Protein AF-A0A364K3N7-F1 (afdb_monomer_lite)

Secondary structure (DSSP, 8-state):
----HHHHHHHHHTT--EEEEETTEEEEEEEETTEEEEEETT-S--EEESSHHHHHHH-EETTEEHHHHGGG-EEEEE-

Structure (mmCIF, N/CA/C/O backbone):
data_AF-A0A364K3N7-F1
#
_entry.id   AF-A0A364K3N7-F1
#
loop_
_atom_site.group_PDB
_atom_site.id
_atom_site.type_symbol
_atom_site.label_atom_id
_ato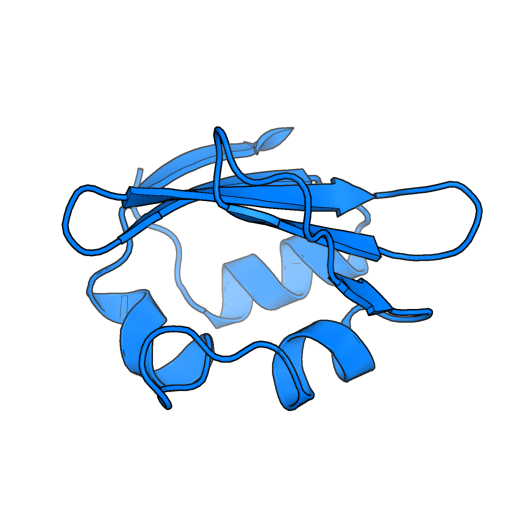m_site.label_alt_id
_atom_site.label_comp_id
_atom_site.label_asym_id
_atom_site.label_entity_id
_atom_site.label_seq_id
_atom_site.pdbx_PDB_ins_code
_atom_site.Cartn_x
_atom_site.Cartn_y
_atom_site.Cartn_z
_atom_site.occupancy
_atom_site.B_iso_or_equiv
_atom_site.auth_seq_id
_atom_site.auth_comp_id
_atom_site.auth_asym_id
_atom_site.auth_atom_id
_atom_site.pdbx_PDB_model_num
ATOM 1 N N . MET A 1 1 ? -8.710 -10.246 6.329 1.00 88.75 1 MET A N 1
ATOM 2 C CA . MET A 1 1 ? -7.813 -10.712 7.416 1.00 88.75 1 MET A CA 1
ATOM 3 C C . MET A 1 1 ? -6.963 -9.556 7.924 1.00 88.75 1 MET A C 1
ATOM 5 O O . MET A 1 1 ? -6.804 -8.573 7.210 1.00 88.75 1 MET A O 1
ATOM 9 N N . LYS A 1 2 ? -6.447 -9.644 9.154 1.00 90.69 2 LYS A N 1
ATOM 10 C CA . LYS A 1 2 ? -5.508 -8.659 9.708 1.00 90.69 2 LYS A CA 1
ATOM 11 C C . LYS A 1 2 ? -4.088 -9.201 9.563 1.00 90.69 2 LYS A C 1
ATOM 13 O O . LYS A 1 2 ? -3.841 -10.314 10.012 1.00 90.69 2 LYS A O 1
ATOM 18 N N . ILE A 1 3 ? -3.209 -8.407 8.961 1.00 95.00 3 ILE A N 1
ATOM 19 C CA . ILE A 1 3 ? -1.759 -8.631 8.940 1.00 95.00 3 ILE A CA 1
ATOM 20 C C . ILE A 1 3 ? -1.069 -7.374 9.475 1.00 95.00 3 ILE A C 1
ATOM 22 O O . ILE A 1 3 ? -1.625 -6.274 9.373 1.00 95.00 3 ILE A O 1
ATOM 26 N N . SER A 1 4 ? 0.118 -7.517 10.052 1.00 97.38 4 SER A N 1
ATOM 27 C CA . SER A 1 4 ? 0.933 -6.384 10.479 1.00 97.38 4 SER A CA 1
ATOM 28 C C . SER A 1 4 ? 1.554 -5.660 9.281 1.00 97.38 4 SER A C 1
ATOM 30 O O . SER A 1 4 ? 1.493 -6.116 8.136 1.00 97.38 4 SER A O 1
ATOM 32 N N . TYR A 1 5 ? 2.124 -4.484 9.539 1.00 97.94 5 TYR A N 1
ATOM 33 C CA . TYR A 1 5 ? 2.832 -3.739 8.502 1.00 97.94 5 TYR A CA 1
ATOM 34 C C . TYR A 1 5 ? 4.143 -4.442 8.128 1.00 97.94 5 TYR A C 1
ATOM 36 O O . TYR A 1 5 ? 4.507 -4.487 6.963 1.00 97.94 5 TYR A O 1
ATOM 44 N N . GLU A 1 6 ? 4.808 -5.066 9.094 1.00 98.19 6 GLU A N 1
ATOM 45 C CA . GLU A 1 6 ? 6.002 -5.881 8.867 1.00 98.19 6 GLU A CA 1
ATOM 46 C C . GLU A 1 6 ? 5.681 -7.096 7.979 1.00 98.19 6 GLU A C 1
A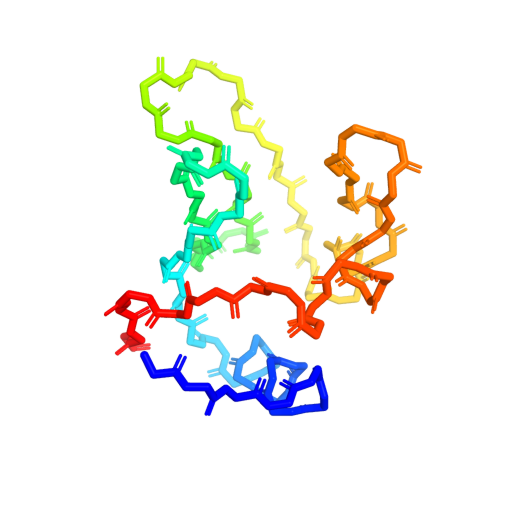TOM 48 O O . GLU A 1 6 ? 6.416 -7.377 7.037 1.00 98.19 6 GLU A O 1
ATOM 53 N N . GLU A 1 7 ? 4.540 -7.762 8.200 1.00 97.81 7 GLU A N 1
ATOM 54 C CA . GLU A 1 7 ? 4.076 -8.848 7.326 1.00 97.81 7 GLU A CA 1
ATOM 55 C C . GLU A 1 7 ? 3.793 -8.349 5.902 1.00 97.81 7 GLU A C 1
ATOM 57 O O . GLU A 1 7 ? 4.165 -9.014 4.938 1.00 97.81 7 GLU A O 1
ATOM 62 N N . LEU A 1 8 ? 3.186 -7.162 5.739 1.00 97.75 8 LEU A N 1
ATOM 63 C CA . LEU A 1 8 ? 3.060 -6.532 4.4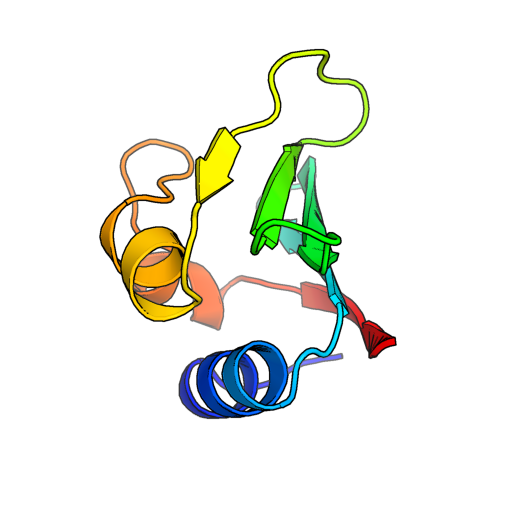19 1.00 97.75 8 LEU A CA 1
ATOM 64 C C . LEU A 1 8 ? 4.430 -6.384 3.753 1.00 97.75 8 LEU A C 1
ATOM 66 O O . LEU A 1 8 ? 4.569 -6.751 2.588 1.00 97.75 8 LEU A O 1
ATOM 70 N N . GLU A 1 9 ? 5.421 -5.831 4.456 1.00 98.12 9 GLU A N 1
ATOM 71 C CA . GLU A 1 9 ? 6.763 -5.644 3.903 1.00 98.12 9 GLU A CA 1
ATOM 72 C C . GLU A 1 9 ? 7.333 -6.987 3.427 1.00 98.12 9 GLU A C 1
ATOM 74 O O . GLU A 1 9 ? 7.730 -7.104 2.267 1.00 98.12 9 GLU A O 1
ATOM 79 N N . GLU A 1 10 ? 7.289 -8.023 4.268 1.00 98.19 10 GLU A N 1
ATOM 80 C CA . GLU A 1 10 ? 7.739 -9.378 3.922 1.00 98.19 10 GLU A CA 1
ATOM 81 C C . GLU A 1 10 ? 7.011 -9.951 2.692 1.00 98.19 10 GLU A C 1
ATOM 83 O O . GLU A 1 10 ? 7.639 -10.528 1.794 1.00 98.19 10 GLU A O 1
ATOM 88 N N . TYR A 1 11 ? 5.694 -9.756 2.596 1.00 97.88 11 TYR A N 1
ATOM 89 C CA . TYR A 1 11 ? 4.911 -10.190 1.441 1.00 97.88 11 TYR A CA 1
ATOM 90 C C . TYR A 1 11 ? 5.323 -9.456 0.161 1.00 97.88 11 TYR A C 1
ATOM 92 O O . TYR A 1 11 ? 5.585 -10.100 -0.857 1.00 97.88 11 TYR A O 1
ATOM 100 N N . LEU A 1 12 ? 5.484 -8.134 0.202 1.00 97.44 12 LEU A N 1
ATOM 101 C CA . LEU A 1 12 ? 5.916 -7.380 -0.976 1.00 97.44 12 LEU A CA 1
ATOM 102 C C . LEU A 1 12 ? 7.345 -7.748 -1.399 1.00 97.44 12 LEU A C 1
ATOM 104 O O . LEU A 1 12 ? 7.604 -7.927 -2.588 1.00 97.44 12 LEU A O 1
ATOM 108 N N . TYR A 1 13 ? 8.271 -7.940 -0.455 1.00 97.62 13 TYR A N 1
ATOM 109 C CA . TYR A 1 13 ? 9.635 -8.388 -0.771 1.00 97.62 13 TYR A CA 1
ATOM 110 C C . TYR A 1 13 ? 9.697 -9.821 -1.313 1.00 97.62 13 TYR A C 1
ATOM 112 O O . TYR A 1 13 ? 10.618 -10.142 -2.065 1.00 97.62 13 TYR A O 1
ATOM 120 N N . SER A 1 14 ? 8.718 -10.669 -0.990 1.00 96.81 14 SER A N 1
ATOM 121 C CA . SER A 1 14 ? 8.574 -12.005 -1.586 1.00 96.81 14 SER A CA 1
ATOM 122 C C . SER A 1 14 ? 7.805 -12.012 -2.914 1.00 96.81 14 SER A C 1
ATOM 124 O O . SER A 1 14 ? 7.633 -13.073 -3.513 1.00 96.81 14 SER A O 1
ATOM 126 N N . GLY A 1 15 ? 7.391 -10.842 -3.413 1.00 96.38 15 GLY A N 1
ATOM 127 C CA . GLY A 1 15 ? 6.711 -10.700 -4.699 1.00 96.38 15 GLY A CA 1
ATOM 128 C C . GLY A 1 15 ? 5.225 -11.048 -4.673 1.00 96.38 15 GLY A C 1
ATOM 129 O O . GLY A 1 15 ? 4.652 -11.249 -5.744 1.00 96.38 15 GLY A O 1
ATOM 130 N N . ARG A 1 16 ? 4.625 -11.134 -3.480 1.00 97.19 16 ARG A N 1
ATOM 131 C CA . ARG A 1 16 ? 3.187 -11.358 -3.290 1.00 97.19 16 ARG A CA 1
ATOM 132 C C . ARG A 1 16 ? 2.386 -10.126 -3.683 1.00 97.19 16 ARG A C 1
ATOM 134 O O . ARG A 1 16 ? 2.894 -9.002 -3.686 1.00 97.19 16 ARG A O 1
ATOM 141 N N . GLU A 1 17 ? 1.111 -10.359 -3.956 1.00 97.38 17 GLU A N 1
ATOM 142 C CA . GLU A 1 17 ? 0.156 -9.308 -4.292 1.00 97.38 17 GLU A CA 1
ATOM 143 C C . GLU A 1 17 ? -0.909 -9.206 -3.212 1.00 97.38 17 GLU A C 1
ATOM 145 O O . GLU A 1 17 ? -1.314 -10.208 -2.620 1.00 97.38 17 GLU A O 1
ATOM 150 N N . ILE A 1 18 ? -1.367 -7.986 -2.954 1.00 97.81 18 ILE A N 1
ATOM 151 C CA . ILE A 1 18 ? -2.336 -7.704 -1.901 1.00 97.81 18 ILE A CA 1
ATOM 152 C C . ILE A 1 18 ? -3.470 -6.856 -2.456 1.00 97.81 18 ILE A C 1
ATOM 154 O O . ILE A 1 18 ? -3.239 -5.838 -3.107 1.00 97.81 18 ILE A O 1
ATOM 158 N N . GLU A 1 19 ? -4.694 -7.249 -2.133 1.00 97.94 19 GLU A N 1
ATOM 159 C CA . GLU A 1 19 ? -5.879 -6.406 -2.234 1.00 97.94 19 GLU A CA 1
ATOM 160 C C . GLU A 1 19 ? -6.355 -6.079 -0.820 1.00 97.94 19 GLU A C 1
ATOM 162 O O . GLU A 1 19 ? -6.408 -6.956 0.048 1.00 97.94 19 GLU A O 1
ATOM 167 N N . PHE A 1 20 ? -6.661 -4.812 -0.562 1.00 98.00 20 PHE A N 1
ATOM 168 C CA . PHE A 1 20 ? -7.054 -4.356 0.763 1.00 98.00 20 PHE A CA 1
ATOM 169 C C . PHE A 1 20 ? -8.050 -3.205 0.719 1.00 98.00 20 PHE A C 1
ATOM 171 O O . PHE A 1 20 ? -8.077 -2.407 -0.221 1.00 98.00 20 PHE A O 1
ATOM 178 N N . THR A 1 21 ? -8.808 -3.076 1.801 1.00 97.69 21 THR A N 1
ATOM 179 C CA . THR A 1 21 ? -9.779 -2.012 2.011 1.00 97.69 21 THR A CA 1
ATOM 180 C C . THR A 1 21 ? -9.291 -1.043 3.089 1.00 97.69 21 THR A C 1
ATOM 182 O O . THR A 1 21 ? -8.851 -1.441 4.171 1.00 97.69 21 THR A O 1
ATOM 185 N N . TYR A 1 22 ? -9.394 0.257 2.803 1.00 97.19 22 TYR A N 1
ATOM 186 C CA . TYR A 1 22 ? -9.170 1.342 3.759 1.00 97.19 22 TYR A CA 1
ATOM 187 C C . TYR A 1 22 ? -10.249 2.410 3.585 1.00 97.19 22 TYR A C 1
ATOM 189 O O . TYR A 1 22 ? -10.475 2.896 2.482 1.00 97.19 22 TYR A O 1
ATOM 197 N N . GLN A 1 23 ? -10.932 2.778 4.674 1.00 95.62 23 GLN A N 1
ATOM 198 C CA . GLN A 1 23 ? -12.005 3.789 4.670 1.00 95.62 23 GLN A CA 1
ATOM 199 C C . GLN A 1 23 ? -13.117 3.540 3.626 1.00 95.62 23 GLN A C 1
ATOM 201 O O . GLN A 1 23 ? -13.712 4.480 3.106 1.00 95.62 23 GLN A O 1
ATOM 206 N N . GLY A 1 24 ? -13.417 2.268 3.340 1.00 95.38 24 GLY A N 1
ATOM 207 C CA . GLY A 1 24 ? -14.450 1.861 2.378 1.00 95.38 24 GLY A CA 1
ATOM 208 C C . GLY A 1 24 ? -14.003 1.863 0.913 1.00 95.38 24 GLY A C 1
ATOM 209 O O . GLY A 1 24 ? -14.778 1.461 0.050 1.00 95.38 24 GLY A O 1
ATOM 210 N N . ASP A 1 25 ? -12.766 2.273 0.632 1.00 97.12 25 ASP A N 1
ATOM 211 C CA . ASP A 1 25 ? -12.156 2.196 -0.689 1.00 97.12 25 ASP A CA 1
ATOM 212 C C . ASP A 1 25 ? -11.259 0.958 -0.802 1.00 97.12 25 ASP A C 1
ATOM 214 O O . ASP A 1 25 ? -10.526 0.627 0.132 1.00 97.12 25 ASP A O 1
ATOM 218 N N . GLN A 1 26 ? -11.289 0.307 -1.966 1.00 97.88 26 GLN A N 1
ATOM 219 C CA . GLN A 1 26 ? -10.460 -0.858 -2.277 1.00 97.88 26 GLN A CA 1
ATOM 220 C C . GLN A 1 26 ? -9.201 -0.460 -3.046 1.00 97.88 26 GLN A C 1
ATOM 222 O O . GLN A 1 26 ? -9.235 0.395 -3.940 1.0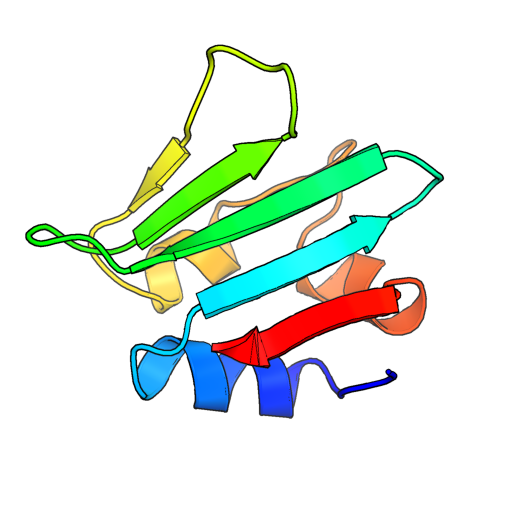0 97.88 26 GLN A O 1
ATOM 227 N N . TYR A 1 27 ? -8.096 -1.124 -2.731 1.00 98.19 27 TYR A N 1
ATOM 228 C CA . TYR A 1 27 ? -6.778 -0.879 -3.296 1.00 98.19 27 TYR A CA 1
ATOM 229 C C . TYR A 1 27 ? -6.085 -2.197 -3.630 1.00 98.19 27 TYR A C 1
ATOM 231 O O . TYR A 1 27 ? -6.291 -3.199 -2.951 1.00 98.19 27 TYR A O 1
ATOM 239 N N . SER A 1 28 ? -5.232 -2.182 -4.652 1.00 97.75 28 SER A N 1
ATOM 240 C CA . SER A 1 28 ? -4.347 -3.292 -4.994 1.00 97.75 28 SER A CA 1
ATOM 241 C C . SER A 1 28 ? -2.885 -2.858 -4.972 1.00 97.75 28 SER A C 1
ATOM 243 O O . SER A 1 28 ? -2.539 -1.739 -5.365 1.00 97.75 28 SER A O 1
ATOM 245 N N . ILE A 1 29 ? -2.025 -3.777 -4.544 1.00 98.12 29 ILE A N 1
ATOM 246 C CA . ILE A 1 29 ? -0.589 -3.776 -4.798 1.00 98.12 29 ILE A CA 1
ATOM 247 C C . ILE A 1 29 ? -0.294 -5.040 -5.600 1.00 98.12 29 ILE A C 1
ATOM 249 O O . ILE A 1 29 ? -0.383 -6.148 -5.078 1.00 98.12 29 ILE A O 1
ATOM 253 N N . THR A 1 30 ? 0.032 -4.859 -6.874 1.00 97.56 30 THR A N 1
ATOM 254 C CA . THR A 1 30 ? 0.217 -5.939 -7.851 1.00 97.56 30 THR A CA 1
ATOM 255 C C . THR A 1 30 ? 1.683 -6.020 -8.247 1.00 97.56 30 THR A C 1
ATOM 257 O O . THR A 1 30 ? 2.316 -4.985 -8.483 1.00 97.56 30 THR A O 1
ATOM 260 N N . ASN A 1 31 ? 2.222 -7.231 -8.347 1.00 96.75 31 ASN A N 1
ATOM 261 C CA . ASN A 1 31 ? 3.565 -7.459 -8.846 1.00 96.75 31 ASN A CA 1
ATOM 262 C C . ASN A 1 31 ? 3.519 -7.478 -10.380 1.00 96.75 31 ASN A C 1
ATOM 264 O O . ASN A 1 31 ? 2.6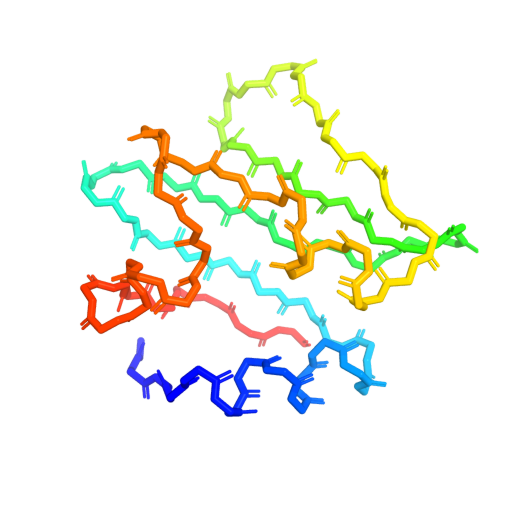18 -8.015 -11.016 1.00 96.75 31 ASN A O 1
ATOM 268 N N . THR A 1 32 ? 4.482 -6.834 -11.013 1.00 95.19 32 THR A N 1
ATOM 269 C CA . THR A 1 32 ? 4.535 -6.646 -12.461 1.00 95.19 32 THR A CA 1
ATOM 270 C C . THR A 1 32 ? 5.913 -7.040 -12.970 1.00 95.19 32 THR A C 1
ATOM 272 O O . THR A 1 32 ? 6.880 -7.117 -12.218 1.00 95.19 32 THR A O 1
ATOM 275 N N . GLN A 1 33 ? 6.048 -7.213 -14.286 1.00 93.44 33 GLN A N 1
ATOM 276 C CA . GLN A 1 33 ? 7.349 -7.524 -14.893 1.00 93.44 33 GLN A CA 1
ATOM 277 C C . GLN A 1 33 ? 8.433 -6.468 -14.596 1.00 93.44 33 GLN A C 1
ATOM 279 O O . GLN A 1 33 ? 9.615 -6.787 -14.666 1.00 93.44 33 GLN A O 1
ATOM 284 N N . ASN A 1 34 ? 8.043 -5.232 -14.259 1.00 92.62 34 ASN A N 1
ATOM 285 C CA . ASN A 1 34 ? 8.951 -4.099 -14.060 1.00 92.62 34 ASN A CA 1
ATOM 286 C C . ASN A 1 34 ? 8.967 -3.559 -12.615 1.00 92.62 34 ASN A C 1
ATOM 288 O O . ASN A 1 34 ? 9.485 -2.465 -12.391 1.00 92.62 34 ASN A O 1
ATOM 292 N N . GLY A 1 35 ? 8.393 -4.281 -11.647 1.00 95.94 35 GLY A N 1
ATOM 293 C CA . GLY A 1 35 ? 8.265 -3.833 -10.256 1.00 95.94 35 GLY A CA 1
ATOM 294 C C . GLY A 1 35 ? 6.832 -3.972 -9.750 1.00 95.94 35 GLY A C 1
ATOM 295 O O . GLY A 1 35 ? 6.173 -4.950 -10.063 1.00 95.94 35 GLY A O 1
ATOM 296 N N . PHE A 1 36 ? 6.312 -2.995 -9.016 1.00 97.75 36 PHE A N 1
ATOM 297 C CA . PHE A 1 36 ? 4.999 -3.050 -8.373 1.00 97.75 36 PHE A CA 1
ATOM 298 C C . PHE A 1 36 ? 4.085 -1.921 -8.839 1.00 97.75 36 PHE A C 1
ATOM 300 O O . PHE A 1 36 ? 4.533 -0.798 -9.067 1.00 97.75 36 PHE A O 1
ATOM 307 N N . SER A 1 37 ? 2.791 -2.208 -8.926 1.00 97.69 37 SER A N 1
ATOM 308 C CA . SER A 1 37 ? 1.746 -1.233 -9.229 1.00 97.69 37 SER A CA 1
ATOM 309 C C . SER A 1 37 ? 0.803 -1.098 -8.040 1.00 97.69 37 SER A C 1
ATOM 311 O O . SER A 1 37 ? 0.192 -2.077 -7.623 1.00 97.69 37 SER A O 1
ATOM 313 N N . PHE A 1 38 ? 0.650 0.121 -7.529 1.00 98.12 38 PHE A N 1
ATOM 314 C CA . PHE A 1 38 ? -0.382 0.489 -6.566 1.00 98.12 38 PHE A CA 1
ATOM 315 C C . PHE A 1 38 ? -1.554 1.156 -7.290 1.00 98.12 38 PHE A C 1
ATOM 317 O O . PHE A 1 38 ? -1.361 2.137 -8.014 1.00 98.12 38 PHE A O 1
ATOM 324 N N . CYS A 1 39 ? -2.775 0.667 -7.085 1.00 97.56 39 CYS A N 1
ATOM 325 C CA . CYS A 1 39 ? -3.962 1.244 -7.707 1.00 97.56 39 CYS A CA 1
ATOM 326 C C . CYS A 1 39 ? -5.157 1.250 -6.752 1.00 97.56 39 CYS A C 1
ATOM 328 O O . CYS A 1 39 ? -5.371 0.303 -6.003 1.00 97.56 39 CYS A O 1
ATOM 330 N N . LYS A 1 40 ? -5.970 2.308 -6.809 1.00 97.44 40 LYS A N 1
ATOM 331 C CA . LYS A 1 40 ? -7.316 2.298 -6.227 1.00 97.44 40 LYS A CA 1
ATOM 332 C C . LYS A 1 40 ? -8.261 1.627 -7.224 1.00 97.44 40 LYS A C 1
ATOM 334 O O . LYS A 1 40 ? -8.248 1.980 -8.404 1.00 97.44 40 LYS A O 1
ATOM 339 N N . PHE A 1 41 ? -9.105 0.710 -6.763 1.00 94.25 41 PHE A N 1
ATOM 340 C CA . PHE A 1 41 ? -10.112 0.074 -7.610 1.00 94.25 41 PHE A CA 1
ATOM 341 C C . PHE A 1 41 ? -11.017 1.125 -8.259 1.00 94.25 41 PHE A C 1
ATOM 343 O O . PHE A 1 41 ? -11.334 2.156 -7.662 1.00 94.25 41 PHE A O 1
ATOM 350 N N . TYR A 1 42 ? -11.418 0.864 -9.505 1.00 91.94 42 TYR A N 1
ATOM 351 C CA . TYR A 1 42 ? -12.207 1.783 -10.338 1.00 91.94 42 TYR A CA 1
ATOM 352 C C . TYR A 1 42 ? -11.535 3.140 -10.625 1.00 91.94 42 TYR A C 1
ATOM 354 O O . TYR A 1 42 ? -12.181 4.048 -11.148 1.00 91.94 42 TYR A O 1
ATOM 362 N N . SER A 1 43 ? -10.238 3.282 -10.330 1.00 91.06 43 SER A N 1
ATOM 363 C CA . SER A 1 43 ? -9.416 4.403 -10.781 1.00 91.06 43 SER A CA 1
ATOM 364 C C . SER A 1 43 ? -8.587 4.018 -12.005 1.00 91.06 43 SER A C 1
ATOM 366 O O . SER A 1 43 ? -8.133 2.886 -12.138 1.00 91.06 43 SER A O 1
ATOM 368 N N . ASN A 1 44 ? -8.325 4.996 -12.874 1.00 88.69 44 ASN A N 1
ATOM 369 C CA . ASN A 1 44 ? -7.465 4.844 -14.053 1.00 88.69 44 ASN A CA 1
ATOM 370 C C . ASN A 1 44 ? -6.055 5.421 -13.836 1.00 88.69 44 ASN A C 1
ATOM 372 O O . ASN A 1 44 ? -5.349 5.715 -14.799 1.00 88.69 44 ASN A O 1
ATOM 376 N N . THR A 1 45 ? -5.648 5.631 -12.582 1.00 92.19 45 THR A N 1
ATOM 377 C CA . THR A 1 45 ? -4.373 6.276 -12.235 1.00 92.19 45 THR A CA 1
ATOM 378 C C . THR A 1 45 ? -3.495 5.358 -11.374 1.00 92.19 45 THR A C 1
ATOM 380 O O . THR A 1 45 ? -3.353 5.612 -10.171 1.00 92.19 45 THR A O 1
ATOM 383 N N . PRO A 1 46 ? -2.923 4.280 -11.943 1.00 94.81 46 PRO A N 1
ATOM 384 C CA . PRO A 1 46 ? -1.983 3.435 -11.218 1.00 94.81 46 PRO A CA 1
ATOM 385 C C . PRO A 1 46 ? -0.675 4.188 -10.950 1.00 94.81 46 PRO A C 1
ATOM 387 O O . PRO A 1 46 ? -0.219 4.995 -11.764 1.00 94.81 46 PRO A O 1
ATOM 390 N N . GLN A 1 47 ? -0.056 3.895 -9.813 1.00 97.38 47 GLN A N 1
ATOM 391 C CA . GLN A 1 47 ? 1.279 4.359 -9.451 1.00 97.38 47 GLN A CA 1
ATOM 392 C C . GLN A 1 47 ? 2.240 3.176 -9.533 1.00 97.38 47 GLN A C 1
ATOM 394 O O . GLN A 1 47 ? 2.045 2.177 -8.847 1.00 97.38 47 GLN A O 1
ATOM 399 N N . ASN A 1 48 ? 3.266 3.284 -10.376 1.00 97.62 48 ASN A N 1
ATOM 400 C CA . ASN A 1 48 ? 4.220 2.203 -10.619 1.00 97.62 48 ASN A CA 1
ATOM 401 C C . ASN A 1 48 ? 5.558 2.495 -9.937 1.00 97.62 48 ASN A C 1
ATOM 403 O O . ASN A 1 48 ? 6.053 3.622 -9.990 1.00 97.62 48 ASN A O 1
ATOM 407 N N . PHE A 1 49 ? 6.159 1.466 -9.350 1.00 98.00 49 PHE A N 1
ATOM 408 C CA . PHE A 1 49 ? 7.393 1.545 -8.577 1.00 98.00 49 PHE A CA 1
ATOM 409 C C . PHE A 1 49 ? 8.322 0.395 -8.950 1.00 98.00 49 PHE A C 1
ATOM 411 O O . PHE A 1 49 ? 7.874 -0.734 -9.098 1.00 98.00 49 PHE A O 1
ATOM 418 N N . THR A 1 50 ? 9.626 0.644 -9.055 1.00 97.50 50 THR A N 1
ATOM 419 C CA . THR A 1 50 ? 10.592 -0.400 -9.445 1.00 97.50 50 THR A CA 1
ATOM 420 C C . THR A 1 50 ? 10.873 -1.399 -8.318 1.00 97.50 50 THR A C 1
ATOM 422 O O . THR A 1 50 ? 11.266 -2.531 -8.584 1.00 97.50 50 THR A O 1
ATOM 425 N N . THR A 1 51 ? 10.687 -1.004 -7.054 1.00 97.19 51 THR A N 1
ATOM 426 C CA . THR A 1 51 ? 10.982 -1.843 -5.881 1.00 97.19 51 THR A CA 1
ATOM 427 C C . THR A 1 51 ? 9.887 -1.739 -4.813 1.00 97.19 51 THR A C 1
ATOM 429 O O . THR A 1 51 ? 9.225 -0.698 -4.728 1.00 97.19 51 THR A O 1
ATOM 432 N N . PRO A 1 52 ? 9.728 -2.766 -3.948 1.00 97.31 52 PRO A N 1
ATOM 433 C CA . PRO A 1 52 ? 8.864 -2.685 -2.770 1.00 97.31 52 PRO A CA 1
ATOM 434 C C . PRO A 1 52 ? 9.187 -1.475 -1.892 1.00 97.31 52 PRO A C 1
ATOM 436 O O . PRO A 1 52 ? 8.284 -0.763 -1.469 1.00 97.31 52 PRO A O 1
ATOM 439 N N . GLN A 1 53 ? 10.477 -1.187 -1.684 1.00 97.88 53 GLN A N 1
ATOM 440 C CA . GLN A 1 53 ? 10.924 -0.037 -0.899 1.00 97.88 53 GLN A CA 1
ATOM 441 C C . GLN A 1 53 ? 10.377 1.287 -1.452 1.00 97.88 53 GLN A C 1
ATOM 443 O O . GLN A 1 53 ? 9.803 2.073 -0.703 1.00 97.88 53 GLN A O 1
ATOM 448 N N . MET A 1 54 ? 10.499 1.521 -2.765 1.00 98.06 54 MET A N 1
ATOM 449 C CA . MET A 1 54 ? 9.979 2.744 -3.383 1.00 98.06 54 MET A CA 1
ATOM 450 C C . MET A 1 54 ? 8.465 2.865 -3.199 1.00 98.06 54 MET A C 1
ATOM 452 O O . MET A 1 54 ? 7.978 3.960 -2.929 1.00 98.06 54 MET A O 1
ATOM 456 N N . LEU A 1 55 ? 7.727 1.759 -3.322 1.00 98.00 55 LEU A N 1
ATOM 457 C CA . LEU A 1 55 ? 6.285 1.736 -3.086 1.00 98.00 55 LEU A CA 1
ATOM 458 C C . LEU A 1 55 ? 5.964 2.126 -1.638 1.00 98.00 55 LEU A C 1
ATOM 460 O O . LEU A 1 55 ? 5.176 3.043 -1.415 1.00 98.00 55 LEU A O 1
ATOM 464 N N . LEU A 1 56 ? 6.604 1.474 -0.667 1.00 97.88 56 LEU A N 1
ATOM 465 C CA . LEU A 1 56 ? 6.376 1.697 0.764 1.00 97.88 56 LEU A CA 1
ATOM 466 C C . LEU A 1 56 ? 6.711 3.136 1.198 1.00 97.88 56 LEU A C 1
ATOM 468 O O . LEU A 1 56 ? 6.019 3.702 2.042 1.00 97.88 56 LEU A O 1
ATOM 472 N N . GLU A 1 57 ? 7.732 3.750 0.594 1.00 97.81 57 GLU A N 1
ATOM 473 C CA . GLU A 1 57 ? 8.149 5.128 0.886 1.00 97.81 57 GLU A CA 1
ATOM 474 C C . GLU A 1 57 ? 7.261 6.199 0.225 1.00 97.81 57 GLU A C 1
ATOM 476 O O . GLU A 1 57 ? 7.105 7.295 0.772 1.00 97.81 57 GLU A O 1
ATOM 481 N N . ASN A 1 58 ? 6.691 5.919 -0.955 1.00 97.94 58 ASN A N 1
ATOM 482 C CA . ASN A 1 58 ? 6.030 6.941 -1.779 1.00 97.94 58 ASN A CA 1
ATOM 483 C C . ASN A 1 58 ? 4.503 6.832 -1.817 1.00 97.94 58 ASN A C 1
ATOM 485 O O . ASN A 1 58 ? 3.840 7.855 -2.013 1.00 97.94 58 ASN A O 1
ATOM 489 N N . VAL A 1 59 ? 3.926 5.639 -1.635 1.00 97.56 59 VAL A N 1
ATOM 490 C CA . VAL A 1 59 ? 2.469 5.479 -1.649 1.00 97.56 59 VAL A CA 1
ATOM 491 C C . VAL A 1 59 ? 1.855 6.226 -0.475 1.00 97.56 59 VAL A C 1
ATOM 493 O O . VAL A 1 59 ? 2.193 6.011 0.692 1.00 97.56 59 VAL A O 1
ATOM 496 N N . LYS A 1 60 ? 0.901 7.098 -0.807 1.00 97.50 60 LYS A N 1
ATOM 497 C CA . LYS A 1 60 ? 0.092 7.825 0.162 1.00 97.50 60 LYS A CA 1
ATOM 498 C C . LYS A 1 60 ? -1.382 7.733 -0.190 1.00 97.50 60 LYS A C 1
ATOM 500 O O . LYS A 1 60 ? -1.767 7.958 -1.337 1.00 97.50 60 LYS A O 1
ATOM 505 N N . ILE A 1 61 ? -2.205 7.477 0.820 1.00 96.69 61 ILE A N 1
ATOM 506 C CA . ILE A 1 61 ? -3.664 7.555 0.744 1.00 96.69 61 ILE A CA 1
ATOM 507 C C . ILE A 1 61 ? -4.096 8.676 1.686 1.00 96.69 61 ILE A C 1
ATOM 509 O O . ILE A 1 61 ? -3.752 8.667 2.864 1.00 96.69 61 ILE A O 1
ATOM 513 N N . ASN A 1 62 ? -4.806 9.682 1.167 1.00 94.19 62 ASN A N 1
ATOM 514 C CA . ASN A 1 62 ? -5.240 10.852 1.945 1.00 94.19 62 ASN A CA 1
ATOM 515 C C . ASN A 1 62 ? -4.085 11.515 2.730 1.00 94.19 62 ASN A C 1
ATOM 517 O O . ASN A 1 62 ? -4.219 11.835 3.909 1.00 94.19 62 ASN A O 1
ATOM 521 N N . CYS A 1 63 ? -2.933 11.688 2.069 1.00 96.25 63 CYS A N 1
ATOM 522 C CA . CYS A 1 63 ? -1.683 12.228 2.629 1.00 96.25 63 CYS A CA 1
ATOM 523 C C . CYS A 1 63 ? -1.011 11.391 3.735 1.00 96.25 63 CYS A C 1
ATOM 525 O O . CYS A 1 63 ? 0.030 11.816 4.233 1.00 96.25 63 CYS A O 1
ATOM 527 N N . LYS A 1 64 ? -1.538 10.209 4.071 1.00 97.88 64 LYS A N 1
ATOM 528 C CA . LYS A 1 64 ? -0.937 9.263 5.018 1.00 97.88 64 LYS A CA 1
ATOM 529 C C . LYS A 1 64 ? -0.178 8.163 4.281 1.00 97.88 64 LYS A C 1
ATOM 531 O O . LYS A 1 64 ? -0.636 7.685 3.244 1.00 97.88 64 LYS A O 1
ATOM 536 N N . SER A 1 65 ? 0.967 7.760 4.814 1.00 98.19 65 SER A N 1
ATOM 537 C CA . SER A 1 65 ? 1.733 6.602 4.338 1.00 98.19 65 SER A CA 1
ATOM 538 C C . SER A 1 65 ? 1.003 5.283 4.604 1.00 98.19 65 SER A C 1
ATOM 540 O O . SER A 1 65 ? 0.135 5.209 5.477 1.00 98.19 65 SER A O 1
ATOM 542 N N . LEU A 1 66 ? 1.404 4.217 3.900 1.00 97.75 66 LEU A N 1
ATOM 543 C CA . LEU A 1 66 ? 0.908 2.862 4.172 1.00 97.75 66 LEU A CA 1
ATOM 544 C C . LEU A 1 66 ? 1.134 2.460 5.634 1.00 97.75 66 LEU A C 1
ATOM 546 O O . LEU A 1 66 ? 0.220 1.941 6.266 1.00 97.75 66 LEU A O 1
ATOM 550 N N . LYS A 1 67 ? 2.302 2.792 6.198 1.00 98.12 67 LYS A N 1
ATOM 551 C CA . LYS A 1 67 ? 2.639 2.519 7.601 1.00 98.12 67 LYS A CA 1
ATOM 552 C C . LYS A 1 67 ? 1.682 3.184 8.589 1.00 98.12 67 LYS A C 1
ATOM 554 O O . LYS A 1 67 ? 1.300 2.571 9.580 1.00 98.12 67 LYS A O 1
ATOM 559 N N . GLU A 1 68 ? 1.287 4.427 8.324 1.00 98.25 68 GLU A N 1
ATOM 560 C CA . GLU A 1 68 ? 0.365 5.168 9.191 1.00 98.25 68 GLU A CA 1
ATOM 561 C C . GLU A 1 68 ? -1.052 4.590 9.168 1.00 98.25 68 GLU A C 1
ATOM 563 O O . GLU A 1 68 ? -1.719 4.577 10.201 1.00 98.25 68 GLU A O 1
ATOM 568 N N . ILE A 1 69 ? -1.519 4.110 8.012 1.00 97.62 69 ILE A N 1
ATOM 569 C CA . ILE A 1 69 ? -2.889 3.597 7.871 1.00 97.62 69 ILE A CA 1
ATOM 570 C C . ILE A 1 69 ? -3.017 2.108 8.194 1.00 97.62 69 ILE A C 1
ATOM 572 O O . ILE A 1 69 ? -4.130 1.636 8.405 1.00 97.62 69 ILE A O 1
ATOM 576 N N . TRP A 1 70 ? -1.915 1.353 8.224 1.00 97.62 70 TRP A N 1
ATOM 577 C CA . TRP A 1 70 ? -1.973 -0.111 8.163 1.00 97.62 70 TRP A CA 1
ATOM 578 C C . TRP A 1 70 ? -2.770 -0.756 9.300 1.00 97.62 70 TRP A C 1
ATOM 58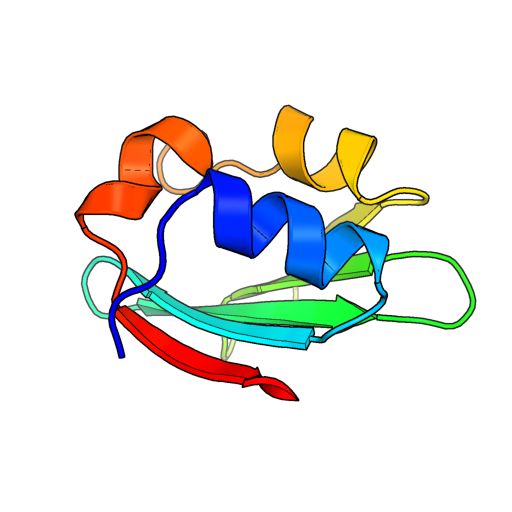0 O O . TRP A 1 70 ? -3.468 -1.745 9.101 1.00 97.62 70 TRP A O 1
ATOM 590 N N . SER A 1 71 ? -2.736 -0.159 10.494 1.00 96.06 71 SER A N 1
ATOM 591 C CA . SER A 1 71 ? -3.528 -0.637 11.638 1.00 96.06 71 SER A CA 1
ATOM 592 C C . SER A 1 71 ? -5.048 -0.632 11.380 1.00 96.06 71 SER A C 1
ATOM 594 O O . SER A 1 71 ? -5.779 -1.467 11.924 1.00 96.06 71 SER A O 1
ATOM 596 N N . GLU A 1 72 ? -5.521 0.254 10.504 1.00 96.25 72 GLU A N 1
ATOM 597 C CA . GLU A 1 72 ? -6.922 0.423 10.110 1.00 96.25 72 GLU A CA 1
ATOM 598 C C . GLU A 1 72 ? -7.289 -0.389 8.855 1.00 96.25 72 GLU A C 1
ATOM 600 O O . GLU A 1 72 ? -8.469 -0.538 8.553 1.00 96.25 72 GLU A O 1
ATOM 605 N N . VAL A 1 73 ? -6.303 -0.931 8.136 1.00 96.88 73 VAL A N 1
ATOM 606 C CA . VAL A 1 73 ? -6.506 -1.688 6.894 1.00 96.88 73 VAL A CA 1
ATOM 607 C C . VAL A 1 73 ? -7.129 -3.058 7.175 1.00 96.88 73 VAL A C 1
ATOM 609 O O . VAL A 1 73 ? -6.823 -3.715 8.180 1.00 96.88 73 VAL A O 1
ATOM 612 N N . GLU A 1 74 ? -7.994 -3.502 6.267 1.00 96.56 74 GLU A N 1
ATOM 613 C CA . GLU A 1 74 ? -8.458 -4.884 6.170 1.00 96.56 74 GLU A CA 1
ATOM 614 C C . GLU A 1 74 ? -7.933 -5.491 4.869 1.00 96.56 74 GLU A C 1
ATOM 616 O O . GLU A 1 74 ? -8.215 -4.980 3.791 1.00 96.56 74 GLU A O 1
ATOM 621 N N . VAL A 1 75 ? -7.138 -6.561 4.957 1.00 97.31 75 VAL A N 1
ATOM 622 C CA . VAL A 1 75 ? -6.651 -7.259 3.758 1.00 97.31 75 VAL A CA 1
ATOM 623 C C . VAL A 1 75 ? -7.739 -8.193 3.252 1.00 97.31 75 VAL A C 1
ATOM 625 O O . VAL A 1 75 ? -8.174 -9.085 3.986 1.00 97.31 75 VAL A O 1
ATOM 628 N N . ASP A 1 76 ? -8.152 -7.999 2.008 1.00 96.06 76 ASP A N 1
ATOM 629 C CA . ASP A 1 76 ? -9.228 -8.746 1.364 1.00 96.06 76 ASP A CA 1
ATOM 630 C C . ASP A 1 76 ? -8.685 -10.030 0.734 1.00 96.06 76 ASP A C 1
ATOM 632 O O . ASP A 1 76 ? -9.208 -11.118 0.984 1.00 96.06 76 ASP A O 1
ATOM 636 N N . ILE A 1 77 ? -7.594 -9.911 -0.033 1.00 96.12 77 ILE A N 1
ATOM 637 C CA . ILE A 1 77 ? -6.971 -11.017 -0.767 1.00 96.12 77 ILE A CA 1
ATOM 638 C C . ILE A 1 77 ? -5.444 -10.899 -0.696 1.00 96.12 77 ILE A C 1
ATOM 640 O O . ILE A 1 77 ? -4.887 -9.804 -0.763 1.00 96.12 77 ILE A O 1
ATOM 644 N N . LEU A 1 78 ? -4.773 -12.043 -0.555 1.00 95.94 78 LEU A N 1
ATOM 645 C CA . LEU A 1 78 ? -3.320 -12.197 -0.628 1.00 95.94 78 LEU A CA 1
ATOM 646 C C . LEU A 1 78 ? -3.021 -13.313 -1.637 1.00 95.94 78 LEU A C 1
ATOM 648 O O . LEU A 1 78 ? -3.441 -14.452 -1.409 1.00 95.94 78 LEU A O 1
ATOM 652 N N . TYR A 1 79 ? -2.330 -12.983 -2.730 1.00 91.69 79 TYR A N 1
ATOM 653 C CA . TYR A 1 79 ? -1.938 -13.927 -3.786 1.00 91.69 79 TYR A CA 1
ATOM 654 C C . TYR A 1 79 ? -0.482 -14.345 -3.643 1.00 91.69 79 TYR A C 1
ATOM 656 O O . TYR A 1 79 ? 0.375 -13.471 -3.387 1.00 91.69 79 TYR A O 1
#

pLDDT: mean 96.52, std 2.18, range [88.69, 98.25]

Radius of gyration: 11.27 Å; chains: 1; bounding box: 25×26×26 Å

Organism: NCBI:txid2137476

Foldseek 3Di:
DADAPVVVLVCLQVQKKWWKDDPNWIWIWHQDPQGTWIDTPPDPDIDGDNYSVRCQVPDDDPNDGCNRRRVRMDIDDMD

Sequence (79 aa):
MKISYEELEEYLYSGREIEFTYQGDQYSITNTQNGFSFCKFYSNTPQNFTTPQMLLENVKINCKSLKEIWSEVEVDILY